Protein AF-C3KK74-F1 (afdb_monomer_lite)

Radius of gyration: 12.31 Å; chains: 1; bounding box: 31×18×31 Å

InterPro domains:
  IPR000504 RNA recognition motif domain [PF00076] (10-50)
  IPR012677 Nucleotide-binding alpha-beta plait domain superfamily [G3DSA:3.30.70.330] (3-56)
  IPR035979 RNA-binding domain superfamily [SSF54928] (9-52)

pLDDT: mean 79.01, std 11.35, range [48.16, 91.69]

Sequence (56 aa):
MTPFSDRYHLVKLLEKFGHVKQFDFLFHKSGPLEGQPRGYCFVNFNTREVHARFIV

Secondary structure (DSSP, 8-state):
--HHHHHHHHHHHHGGGS-EEEEEEEE--SSTTTTSEEEEEEEEESSTT-EEEEE-

Structure (mmCIF, N/CA/C/O backbone):
data_AF-C3KK74-F1
#
_entry.id   AF-C3KK74-F1
#
loop_
_atom_site.group_PDB
_atom_site.id
_atom_site.type_symbol
_atom_site.label_atom_id
_atom_site.label_alt_id
_atom_site.label_comp_id
_atom_site.label_asym_id
_atom_site.label_entity_id
_atom_site.label_seq_id
_atom_site.pdbx_PDB_ins_code
_atom_site.Cartn_x
_atom_site.Cartn_y
_atom_site.Cartn_z
_atom_site.occupancy
_atom_site.B_iso_or_equiv
_atom_site.auth_seq_id
_atom_site.auth_comp_id
_atom_site.auth_asym_id
_atom_site.auth_atom_id
_atom_site.pdbx_PDB_model_num
ATOM 1 N N . MET A 1 1 ? -0.126 8.500 -15.990 1.00 49.47 1 MET A N 1
ATOM 2 C CA . MET A 1 1 ? -0.647 8.805 -14.642 1.00 49.47 1 MET A CA 1
ATOM 3 C C . MET A 1 1 ? 0.554 8.914 -13.720 1.00 49.47 1 MET A C 1
ATOM 5 O O . MET A 1 1 ? 1.443 8.078 -13.805 1.00 49.47 1 MET A O 1
ATOM 9 N N . THR A 1 2 ? 0.704 10.030 -13.012 1.00 48.16 2 THR A N 1
ATOM 10 C CA . THR A 1 2 ? 1.873 10.289 -12.162 1.00 48.16 2 THR A CA 1
ATOM 11 C C . THR A 1 2 ? 1.739 9.510 -10.849 1.00 48.16 2 THR A C 1
ATOM 13 O O . THR A 1 2 ? 0.668 9.549 -10.246 1.00 48.16 2 THR A O 1
ATOM 16 N N . PRO A 1 3 ? 2.810 8.873 -10.336 1.00 56.09 3 PRO A N 1
ATOM 17 C CA . PRO A 1 3 ? 2.742 7.961 -9.183 1.00 56.09 3 PRO A CA 1
ATOM 18 C C . PRO A 1 3 ? 2.196 8.607 -7.895 1.00 56.09 3 PRO A C 1
ATOM 20 O O . PRO A 1 3 ? 1.691 7.918 -7.009 1.00 56.09 3 PRO A O 1
ATOM 23 N N . PHE A 1 4 ? 2.261 9.938 -7.790 1.00 55.41 4 PHE A N 1
ATOM 24 C CA . PHE A 1 4 ? 1.646 10.697 -6.698 1.00 55.41 4 PHE A CA 1
ATOM 25 C C . PHE A 1 4 ? 0.115 10.689 -6.738 1.00 55.41 4 PHE A C 1
ATOM 27 O O . PHE A 1 4 ? -0.522 10.626 -5.687 1.00 55.41 4 PHE A O 1
ATOM 34 N N . SER A 1 5 ? -0.473 10.743 -7.934 1.00 62.19 5 SER A N 1
ATOM 35 C CA . SER A 1 5 ? -1.924 10.748 -8.102 1.00 62.19 5 SER A CA 1
ATOM 36 C C . SER A 1 5 ? -2.507 9.376 -7.761 1.00 62.19 5 SER A C 1
ATOM 38 O O . SER A 1 5 ? -3.467 9.289 -6.999 1.00 62.19 5 SER A O 1
ATOM 40 N N . ASP A 1 6 ? -1.873 8.294 -8.221 1.00 72.56 6 ASP A N 1
ATOM 41 C CA . ASP A 1 6 ? -2.316 6.924 -7.941 1.00 72.56 6 ASP A CA 1
ATOM 42 C C . ASP A 1 6 ? -2.259 6.580 -6.446 1.00 72.56 6 ASP A C 1
ATOM 44 O O . ASP A 1 6 ? -3.218 6.031 -5.903 1.00 72.56 6 ASP A O 1
ATOM 48 N N . ARG A 1 7 ? -1.193 6.987 -5.735 1.00 75.75 7 ARG A N 1
ATOM 49 C CA . ARG A 1 7 ? -1.078 6.781 -4.279 1.00 75.75 7 ARG A CA 1
ATOM 50 C C . ARG A 1 7 ? -2.220 7.453 -3.513 1.00 75.75 7 ARG A C 1
ATOM 52 O O . ARG A 1 7 ? -2.807 6.825 -2.636 1.00 75.75 7 ARG A O 1
ATOM 59 N N . TYR A 1 8 ? -2.521 8.718 -3.813 1.00 81.62 8 TYR A N 1
ATOM 60 C CA . TYR A 1 8 ? -3.557 9.466 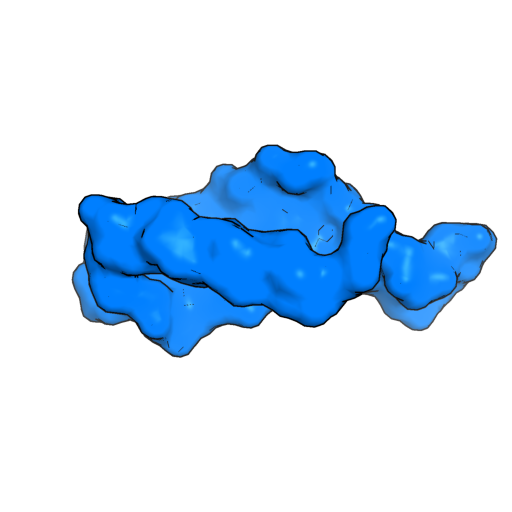-3.095 1.00 81.62 8 TYR A CA 1
ATOM 61 C C . TYR A 1 8 ? -4.945 8.847 -3.298 1.00 81.62 8 TYR A C 1
ATOM 63 O O . TYR A 1 8 ? -5.688 8.661 -2.333 1.00 81.62 8 TYR A O 1
ATOM 71 N N . HIS A 1 9 ? -5.274 8.469 -4.535 1.00 83.31 9 HIS A N 1
ATOM 72 C CA . HIS A 1 9 ? -6.548 7.818 -4.837 1.00 83.31 9 HIS A CA 1
ATOM 73 C C . HIS A 1 9 ? -6.680 6.454 -4.150 1.00 83.31 9 HIS A C 1
ATOM 75 O O . HIS A 1 9 ? -7.738 6.164 -3.590 1.00 83.31 9 HIS A O 1
ATOM 81 N N . LEU A 1 10 ? -5.612 5.648 -4.130 1.00 82.88 10 LEU A N 1
ATOM 82 C CA . LEU A 1 10 ? -5.593 4.357 -3.437 1.00 82.88 10 LEU A CA 1
ATOM 83 C C . LEU A 1 10 ? -5.806 4.515 -1.935 1.00 82.88 10 LEU A C 1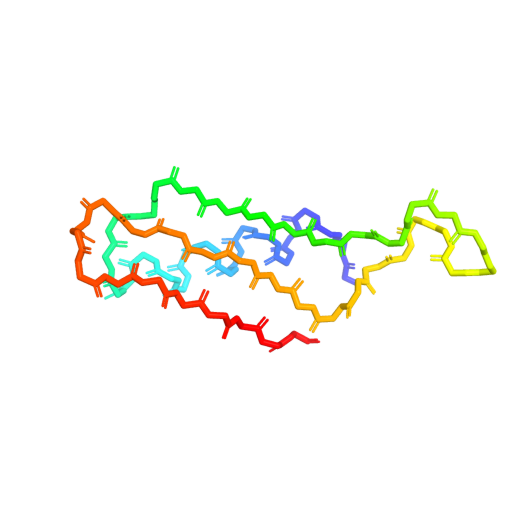
ATOM 85 O O . LEU A 1 10 ? -6.689 3.869 -1.383 1.00 82.88 10 LEU A O 1
ATOM 89 N N . VAL A 1 11 ? -5.054 5.399 -1.274 1.00 84.25 11 VAL A N 1
ATOM 90 C CA . VAL A 1 11 ? -5.212 5.633 0.172 1.00 84.25 11 VAL A CA 1
ATOM 91 C C . VAL A 1 11 ? -6.640 6.073 0.493 1.00 84.25 11 VAL A C 1
ATOM 93 O O . VAL A 1 11 ? -7.266 5.497 1.376 1.00 84.25 11 VAL A O 1
ATOM 96 N N . LYS A 1 12 ? -7.204 7.005 -0.281 1.00 86.94 12 LYS A N 1
ATOM 97 C CA . LYS A 1 12 ? -8.571 7.499 -0.073 1.00 86.94 12 LYS A CA 1
ATOM 98 C C . LYS A 1 12 ? -9.648 6.437 -0.321 1.00 86.94 12 LYS A C 1
ATOM 100 O O . LYS A 1 12 ? -10.690 6.439 0.330 1.00 86.94 12 LYS A O 1
ATOM 105 N N . LEU A 1 13 ? -9.415 5.513 -1.256 1.00 87.06 13 LEU A N 1
ATOM 106 C CA . LEU A 1 13 ? -10.274 4.342 -1.447 1.00 87.0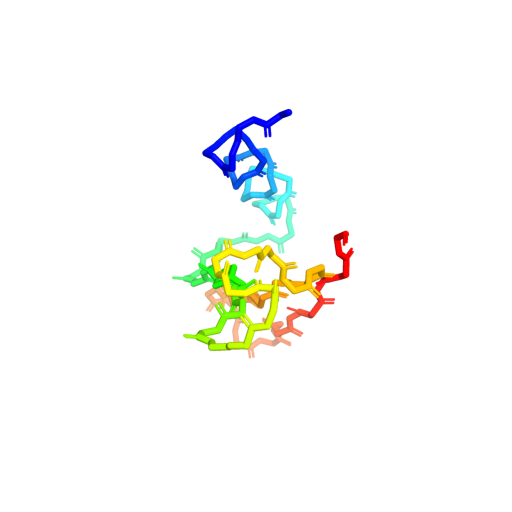6 13 LEU A CA 1
ATOM 107 C C . LEU A 1 13 ? -10.192 3.398 -0.240 1.00 87.06 13 LEU A C 1
ATOM 109 O O . LEU A 1 13 ? -11.216 2.874 0.196 1.00 87.06 13 LEU A O 1
ATOM 113 N N . LEU A 1 14 ? -8.988 3.207 0.298 1.00 85.00 14 LEU A N 1
ATOM 114 C CA . LEU A 1 14 ? -8.709 2.307 1.413 1.00 85.00 14 LEU A CA 1
ATOM 115 C C . LEU A 1 14 ? -9.243 2.821 2.749 1.00 85.00 14 LEU A C 1
ATOM 117 O O . LEU A 1 14 ? -9.661 2.009 3.568 1.00 85.00 14 LEU A O 1
ATOM 121 N N . GLU A 1 15 ? -9.320 4.138 2.946 1.00 84.81 15 GLU A N 1
ATOM 122 C CA . GLU A 1 15 ? -9.933 4.748 4.136 1.00 84.81 15 GLU A CA 1
ATOM 123 C C . GLU A 1 15 ? -11.388 4.300 4.360 1.00 84.81 15 GLU A C 1
ATOM 125 O O . GLU A 1 15 ? -11.854 4.267 5.498 1.00 84.81 15 GLU A O 1
ATOM 130 N N . LYS A 1 16 ? -12.095 3.863 3.306 1.00 85.06 16 LYS A N 1
ATOM 131 C CA . LYS A 1 16 ? -13.438 3.267 3.425 1.00 85.06 16 LYS A CA 1
ATOM 132 C C . LYS A 1 16 ? -13.455 1.957 4.220 1.00 85.06 16 LYS A C 1
ATOM 134 O O . LYS A 1 16 ? -14.497 1.595 4.754 1.00 85.06 16 LYS A O 1
ATOM 139 N N . PHE A 1 17 ? -12.330 1.246 4.276 1.00 82.81 17 PHE A N 1
ATOM 140 C CA . PHE A 1 17 ? -12.182 -0.025 4.989 1.00 82.81 17 PHE A CA 1
ATOM 141 C C . PHE A 1 17 ? -11.589 0.151 6.396 1.00 82.81 17 PHE A C 1
ATOM 143 O O . PHE A 1 17 ? -11.538 -0.809 7.161 1.00 82.81 17 PHE A O 1
ATOM 150 N N . GLY A 1 18 ? -11.161 1.366 6.754 1.00 85.25 18 GLY A N 1
ATOM 151 C CA . GLY A 1 18 ? -10.619 1.697 8.068 1.00 85.25 18 GLY A CA 1
ATOM 152 C C . GLY A 1 18 ? -9.473 2.706 8.007 1.00 85.25 18 GLY A C 1
ATOM 153 O O . GLY A 1 18 ? -8.977 3.060 6.941 1.00 85.25 18 GLY A O 1
ATOM 154 N N . HIS A 1 19 ? -9.012 3.155 9.177 1.00 85.62 19 HIS A N 1
ATOM 155 C CA . HIS A 1 19 ? -7.891 4.092 9.266 1.00 85.62 19 HIS A CA 1
ATOM 156 C C . HIS A 1 1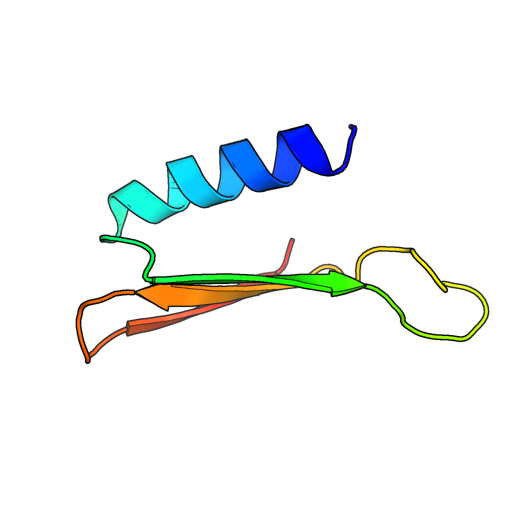9 ? -6.578 3.418 8.846 1.00 85.62 19 HIS A C 1
ATOM 158 O O . HIS A 1 19 ? -6.112 2.486 9.513 1.00 85.62 19 HIS A O 1
ATOM 164 N N . VAL A 1 20 ? -5.976 3.898 7.756 1.00 86.69 20 VAL A N 1
ATOM 165 C CA . VAL A 1 20 ? -4.702 3.394 7.231 1.00 86.69 20 VAL A CA 1
ATOM 166 C C . VAL A 1 20 ? -3.564 3.830 8.156 1.00 86.69 20 VAL A C 1
ATOM 168 O O . VAL A 1 20 ? -3.289 5.014 8.320 1.00 86.69 20 VAL A O 1
ATOM 171 N N . LYS A 1 21 ? -2.883 2.858 8.762 1.00 87.06 21 LYS A N 1
ATOM 172 C CA . LYS A 1 21 ? -1.682 3.060 9.580 1.00 87.06 21 LYS A CA 1
ATOM 173 C C . LYS A 1 21 ? -0.437 3.231 8.718 1.00 87.06 21 LYS A C 1
ATOM 175 O O . LYS A 1 21 ? 0.438 4.031 9.033 1.00 87.06 21 LYS A O 1
ATOM 180 N N . GLN A 1 22 ? -0.333 2.413 7.673 1.00 85.50 22 GLN A N 1
ATOM 181 C CA . GLN A 1 22 ? 0.850 2.320 6.828 1.00 85.50 22 GLN A CA 1
ATOM 182 C C . GLN A 1 22 ? 0.449 1.911 5.410 1.00 85.50 22 GLN A C 1
ATOM 184 O O . GLN A 1 22 ? -0.396 1.032 5.232 1.00 85.50 22 GLN A O 1
ATOM 189 N N . PHE A 1 23 ? 1.067 2.557 4.420 1.00 86.75 23 PHE A N 1
ATOM 190 C CA . PHE A 1 23 ? 0.856 2.303 2.998 1.00 86.75 23 PHE A CA 1
ATOM 191 C C . PHE A 1 23 ? 2.207 2.259 2.278 1.00 86.75 23 PHE A C 1
ATOM 193 O O . PHE A 1 23 ? 2.874 3.289 2.120 1.00 86.75 23 PHE A O 1
ATOM 200 N N . ASP A 1 24 ? 2.580 1.075 1.801 1.00 86.75 24 ASP A N 1
ATOM 201 C CA . ASP A 1 24 ? 3.851 0.829 1.126 1.00 86.75 24 ASP A CA 1
ATOM 202 C C . ASP A 1 24 ? 3.620 0.453 -0.335 1.00 86.75 24 ASP A C 1
ATOM 204 O O . ASP A 1 24 ? 3.075 -0.604 -0.657 1.00 86.75 24 ASP A O 1
ATOM 208 N N . PHE A 1 25 ? 4.070 1.333 -1.230 1.00 84.38 25 PHE A N 1
ATOM 209 C CA . PHE A 1 25 ? 4.081 1.085 -2.667 1.00 84.38 25 PHE A CA 1
ATOM 210 C C . PHE A 1 25 ? 5.452 0.554 -3.068 1.00 84.38 25 PHE A C 1
ATOM 212 O O . PHE A 1 25 ? 6.467 1.201 -2.794 1.00 84.38 25 PHE A O 1
ATOM 219 N N . LEU A 1 26 ? 5.495 -0.624 -3.690 1.00 85.00 26 LEU A N 1
ATOM 220 C CA . LEU A 1 26 ? 6.763 -1.267 -3.996 1.00 85.00 26 LEU A CA 1
ATOM 221 C C . LEU A 1 26 ? 7.258 -0.884 -5.378 1.00 85.00 26 LEU A C 1
ATOM 223 O O . LEU A 1 26 ? 6.538 -0.985 -6.368 1.00 85.00 26 LEU A O 1
ATOM 227 N N . PHE A 1 27 ? 8.542 -0.554 -5.426 1.00 86.00 27 PHE A N 1
ATOM 228 C CA . PHE A 1 27 ? 9.283 -0.327 -6.652 1.00 86.00 27 PHE A CA 1
ATOM 229 C C . PHE A 1 27 ? 10.385 -1.375 -6.790 1.00 86.00 27 PHE A C 1
ATOM 231 O O . PHE A 1 27 ? 10.886 -1.941 -5.807 1.00 86.00 27 PHE A O 1
ATOM 238 N N . HIS A 1 28 ? 10.757 -1.671 -8.027 1.00 85.44 28 HIS A N 1
ATOM 239 C CA . HIS A 1 28 ? 11.958 -2.440 -8.307 1.00 85.44 28 HIS A CA 1
ATOM 240 C C . HIS A 1 28 ? 13.179 -1.630 -7.856 1.00 85.44 28 HIS A C 1
ATOM 242 O O . HIS A 1 28 ? 13.398 -0.517 -8.323 1.00 85.44 28 HIS A O 1
ATOM 248 N N . LYS A 1 29 ? 13.959 -2.184 -6.918 1.00 87.12 29 LYS A N 1
ATOM 249 C CA . LYS A 1 29 ? 15.151 -1.516 -6.371 1.00 87.12 29 LYS A CA 1
ATOM 250 C C . LYS A 1 29 ? 16.370 -1.592 -7.293 1.00 87.12 29 LYS A C 1
ATOM 252 O O . LYS A 1 29 ? 17.280 -0.801 -7.111 1.00 87.12 29 LYS A O 1
ATOM 257 N N . SER A 1 30 ? 16.406 -2.583 -8.190 1.00 87.94 30 SER A N 1
ATOM 258 C CA . SER A 1 30 ? 17.515 -2.844 -9.116 1.00 87.94 30 SER A CA 1
ATOM 259 C C . SER A 1 30 ? 17.048 -3.677 -10.313 1.00 87.94 30 SER A C 1
ATOM 261 O O . SER A 1 30 ? 16.029 -4.372 -10.224 1.00 87.94 30 SER A O 1
ATOM 263 N N . GLY A 1 31 ? 17.816 -3.642 -11.406 1.00 89.81 31 GLY A N 1
ATOM 264 C CA . GLY A 1 31 ? 17.567 -4.405 -12.636 1.00 89.81 31 GLY A CA 1
ATOM 265 C C . GLY A 1 31 ? 16.905 -3.579 -13.751 1.00 89.81 31 GLY A C 1
ATOM 266 O O . GLY A 1 31 ? 16.731 -2.376 -13.603 1.00 89.81 31 GLY A O 1
ATOM 267 N N . PRO A 1 32 ? 16.502 -4.200 -14.874 1.00 91.69 32 PRO A N 1
ATOM 268 C CA . PRO A 1 32 ? 15.993 -3.486 -16.057 1.00 91.69 32 PRO A CA 1
ATOM 269 C C . PRO A 1 32 ? 14.684 -2.718 -15.818 1.00 91.69 32 PRO A C 1
ATOM 271 O O . PRO A 1 32 ? 14.326 -1.843 -16.597 1.00 91.69 32 PRO A O 1
ATOM 274 N N . LEU A 1 33 ? 13.973 -3.049 -14.739 1.00 87.56 33 LEU A N 1
ATOM 275 C CA . LEU A 1 33 ? 12.748 -2.376 -14.317 1.00 87.56 33 LEU A CA 1
ATOM 276 C C . LEU A 1 33 ? 12.981 -1.459 -13.107 1.00 87.56 33 LEU A C 1
ATOM 278 O O . LEU A 1 33 ? 12.011 -1.068 -12.473 1.00 87.56 33 LEU A O 1
ATOM 282 N N . GLU A 1 34 ? 14.229 -1.148 -12.737 1.00 90.38 34 GLU A N 1
ATOM 283 C CA . GLU A 1 34 ? 14.545 -0.273 -11.599 1.00 90.38 34 GLU A CA 1
ATOM 284 C C . GLU A 1 34 ? 13.728 1.029 -11.635 1.00 90.38 34 GLU A C 1
ATOM 286 O O . GLU A 1 34 ? 13.542 1.649 -12.681 1.00 90.38 34 GLU A O 1
ATOM 291 N N . GLY A 1 35 ? 13.172 1.405 -10.482 1.00 84.69 35 GLY A N 1
ATOM 292 C CA . GLY A 1 35 ? 12.299 2.571 -10.349 1.00 84.69 35 GLY A CA 1
ATOM 293 C C . GLY A 1 35 ? 10.870 2.366 -10.863 1.00 84.69 35 GLY A C 1
ATOM 294 O O . GLY A 1 35 ? 10.004 3.184 -10.555 1.00 84.69 35 GLY A O 1
ATOM 295 N N . GLN A 1 36 ? 10.574 1.271 -11.572 1.00 85.31 36 GLN A N 1
ATOM 296 C CA . GLN A 1 36 ? 9.209 0.933 -11.976 1.00 85.31 36 GLN A CA 1
ATOM 297 C C . GLN A 1 36 ? 8.428 0.299 -10.815 1.00 85.31 36 GLN A C 1
ATOM 299 O O . GLN A 1 36 ? 9.012 -0.368 -9.948 1.00 85.31 36 GLN A O 1
ATOM 304 N N . PRO A 1 37 ? 7.102 0.501 -10.761 1.00 87.00 37 PRO A N 1
ATOM 305 C CA . PRO A 1 37 ? 6.264 -0.091 -9.729 1.00 87.00 37 PRO A CA 1
ATOM 306 C C . PRO A 1 37 ? 6.124 -1.607 -9.913 1.00 87.00 37 PRO A C 1
ATOM 308 O O . PRO A 1 37 ? 6.017 -2.102 -11.030 1.00 87.00 37 PRO A O 1
ATOM 311 N N . ARG A 1 38 ? 6.078 -2.356 -8.806 1.00 85.62 38 ARG A N 1
ATOM 312 C CA . ARG A 1 38 ? 5.938 -3.825 -8.812 1.00 85.62 38 ARG A CA 1
ATOM 313 C C . ARG A 1 38 ? 4.517 -4.334 -9.100 1.00 85.62 38 ARG A C 1
ATOM 315 O O . ARG A 1 38 ? 4.319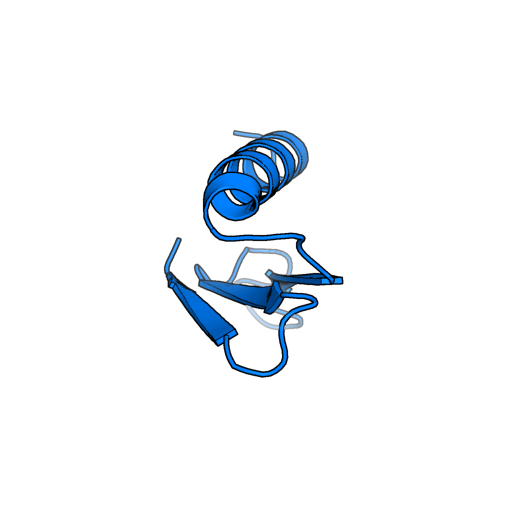 -5.545 -9.124 1.00 85.62 38 ARG A O 1
ATOM 322 N N . GLY A 1 39 ? 3.529 -3.448 -9.240 1.00 82.06 39 GLY A N 1
ATOM 323 C CA . GLY A 1 39 ? 2.121 -3.829 -9.433 1.00 82.06 39 GLY A CA 1
ATOM 324 C C . GLY A 1 39 ? 1.434 -4.368 -8.172 1.00 82.06 39 GLY A C 1
ATOM 325 O O . GLY A 1 39 ? 0.462 -5.107 -8.248 1.00 82.06 39 GLY A O 1
ATOM 326 N N . TYR A 1 40 ? 1.956 -4.070 -6.979 1.00 82.38 40 TYR A N 1
ATOM 327 C CA . TYR A 1 40 ? 1.255 -4.350 -5.723 1.00 82.38 40 TYR A CA 1
ATOM 328 C C . TYR A 1 40 ? 1.687 -3.390 -4.613 1.00 82.38 40 TYR A C 1
ATOM 330 O O . TYR A 1 40 ? 2.800 -2.852 -4.621 1.00 82.38 40 TYR A O 1
ATOM 338 N N . CYS A 1 41 ? 0.805 -3.208 -3.634 1.00 86.31 41 CYS A N 1
ATOM 339 C CA . CYS A 1 41 ? 1.066 -2.440 -2.423 1.00 86.31 41 CYS A CA 1
ATOM 340 C C . CYS A 1 41 ? 0.634 -3.205 -1.165 1.00 86.31 41 CYS A C 1
ATOM 342 O O . CYS A 1 41 ? -0.195 -4.124 -1.213 1.00 86.31 41 CYS A O 1
ATOM 344 N N . PHE A 1 42 ? 1.227 -2.827 -0.033 1.00 86.25 42 PHE A N 1
ATOM 345 C CA . PHE A 1 42 ? 0.838 -3.320 1.287 1.00 86.25 42 PHE A CA 1
ATOM 346 C C . PHE A 1 42 ? 0.170 -2.218 2.092 1.00 86.25 42 PHE A C 1
ATOM 348 O O . PHE A 1 42 ? 0.597 -1.061 2.065 1.00 86.25 42 PHE A O 1
ATOM 355 N N . VAL A 1 43 ? -0.877 -2.610 2.810 1.00 87.19 43 VAL A N 1
ATOM 356 C CA . VAL A 1 43 ? -1.705 -1.720 3.613 1.00 87.19 43 VAL A CA 1
ATOM 357 C C . VAL A 1 43 ? -1.922 -2.342 4.979 1.00 87.19 43 VAL A C 1
ATOM 359 O O . VAL A 1 43 ? -2.449 -3.453 5.084 1.00 87.19 43 VAL A O 1
ATOM 362 N N . ASN A 1 44 ? -1.581 -1.579 6.014 1.00 85.75 44 ASN A N 1
ATOM 363 C CA . ASN A 1 44 ? -1.921 -1.904 7.392 1.00 85.75 44 ASN A CA 1
ATOM 364 C C . ASN A 1 44 ? -2.937 -0.908 7.915 1.00 85.75 44 ASN A C 1
ATOM 366 O O . ASN A 1 44 ? -2.728 0.301 7.811 1.00 85.75 44 ASN A O 1
ATOM 370 N N . PHE A 1 45 ? -3.992 -1.414 8.542 1.00 86.62 45 PHE A N 1
ATOM 371 C CA . PHE A 1 45 ? -4.982 -0.600 9.236 1.00 86.62 45 PHE A CA 1
ATOM 372 C C . PHE A 1 45 ? -4.670 -0.518 10.740 1.00 86.62 45 PHE A C 1
ATOM 374 O O . PHE A 1 45 ? -3.939 -1.347 11.287 1.00 86.62 45 PHE A O 1
ATOM 381 N N . ASN A 1 46 ? -5.199 0.498 11.430 1.00 79.88 46 ASN A N 1
ATOM 382 C CA . ASN A 1 46 ? -5.028 0.646 12.885 1.00 79.88 46 ASN A CA 1
ATOM 383 C C . ASN A 1 46 ? -5.751 -0.450 13.688 1.00 79.88 46 ASN A C 1
ATOM 385 O O . ASN A 1 46 ? -5.377 -0.732 14.827 1.00 79.88 46 ASN A O 1
ATOM 389 N N . THR A 1 47 ? -6.780 -1.066 13.115 1.00 76.44 47 THR A N 1
ATOM 390 C CA . THR A 1 47 ? -7.487 -2.205 13.701 1.00 76.44 47 THR A CA 1
ATOM 391 C C . THR A 1 47 ? -6.637 -3.465 13.559 1.00 76.44 47 THR A C 1
ATOM 393 O O . THR A 1 47 ? -6.239 -3.822 12.452 1.00 76.44 47 THR A O 1
ATOM 396 N N . ARG A 1 48 ? -6.364 -4.149 14.682 1.00 60.03 48 ARG A N 1
ATOM 397 C CA . ARG A 1 48 ? -5.448 -5.307 14.766 1.00 60.03 48 ARG A CA 1
ATOM 398 C C . ARG A 1 48 ? -5.773 -6.464 13.809 1.00 60.03 48 ARG A C 1
ATOM 400 O O . ARG A 1 48 ? -4.897 -7.282 13.568 1.00 60.03 48 ARG A O 1
ATOM 407 N N . GLU A 1 49 ? -6.990 -6.536 13.282 1.00 60.75 49 GLU A N 1
ATOM 408 C CA . GLU A 1 49 ? -7.474 -7.686 12.512 1.00 60.75 49 GLU A CA 1
ATOM 409 C C . GLU A 1 49 ? -7.173 -7.649 11.007 1.00 60.75 49 GLU A C 1
ATOM 411 O O . GLU A 1 49 ? -7.278 -8.689 10.365 1.00 60.75 49 GLU A O 1
ATOM 416 N N . VAL A 1 50 ? -6.775 -6.512 10.416 1.00 57.06 50 VAL A N 1
ATOM 417 C CA . VAL A 1 50 ? -6.730 -6.401 8.943 1.00 57.06 50 VAL A CA 1
ATOM 418 C C . VAL A 1 50 ? -5.338 -6.021 8.424 1.00 57.06 50 VAL A C 1
ATOM 420 O O . VAL A 1 50 ? -4.887 -4.881 8.546 1.00 57.06 50 VAL A O 1
ATOM 423 N N . HIS A 1 51 ? -4.668 -6.990 7.797 1.00 62.94 51 HIS A N 1
ATOM 424 C CA . HIS A 1 51 ? -3.586 -6.774 6.829 1.00 62.94 51 HIS A CA 1
ATOM 425 C C . HIS A 1 51 ? -4.100 -7.167 5.448 1.00 62.94 51 HIS A C 1
ATOM 427 O O . HIS A 1 51 ? -4.577 -8.286 5.264 1.00 62.94 51 HIS A O 1
ATOM 433 N N . ALA A 1 52 ? -3.991 -6.263 4.478 1.00 67.25 52 ALA A N 1
ATOM 434 C CA . ALA A 1 52 ? -4.477 -6.501 3.125 1.00 67.25 52 ALA A CA 1
ATOM 435 C C . ALA A 1 52 ? -3.363 -6.281 2.092 1.00 67.25 52 ALA A C 1
ATOM 437 O O . ALA A 1 52 ? -2.589 -5.322 2.168 1.00 67.25 52 ALA A O 1
ATOM 438 N N . ARG A 1 53 ? -3.289 -7.192 1.116 1.00 73.12 53 ARG A N 1
ATOM 439 C CA . ARG A 1 53 ? -2.417 -7.092 -0.060 1.00 73.12 53 ARG A CA 1
ATOM 440 C C . ARG A 1 53 ? -3.272 -6.704 -1.258 1.00 73.12 53 ARG A C 1
ATOM 442 O O . ARG A 1 53 ? -4.207 -7.427 -1.589 1.00 73.12 53 ARG A O 1
ATOM 449 N N . PHE A 1 54 ? -2.909 -5.617 -1.928 1.00 72.44 54 PHE A N 1
ATOM 450 C CA . PHE A 1 54 ? -3.587 -5.169 -3.142 1.00 72.44 54 PHE A CA 1
ATOM 451 C C . PHE A 1 54 ? -2.657 -5.328 -4.340 1.00 72.44 54 PHE A C 1
ATOM 453 O O . PHE A 1 54 ? -1.475 -4.994 -4.256 1.00 72.44 54 PHE A O 1
ATOM 460 N N . ILE A 1 55 ? -3.192 -5.865 -5.434 1.00 72.31 55 ILE A N 1
ATOM 461 C CA . ILE A 1 55 ? -2.521 -5.964 -6.733 1.00 72.31 55 ILE A CA 1
ATOM 462 C C . ILE A 1 55 ? -3.049 -4.795 -7.569 1.00 72.31 55 ILE A C 1
ATOM 464 O O . ILE A 1 55 ? -4.264 -4.595 -7.614 1.00 72.31 55 ILE A O 1
ATOM 468 N N . VAL A 1 56 ? -2.143 -3.998 -8.132 1.00 60.78 56 VAL A N 1
ATOM 469 C CA . VAL A 1 56 ? -2.420 -2.754 -8.871 1.00 60.78 56 VAL A CA 1
ATOM 470 C C . VAL A 1 56 ? -2.079 -2.942 -10.337 1.00 60.78 56 VAL A C 1
ATOM 472 O O . VAL A 1 56 ? -1.006 -3.533 -10.596 1.00 60.78 56 VAL A O 1
#

Organism: Anoplopoma fimbria (NCBI:txid229290)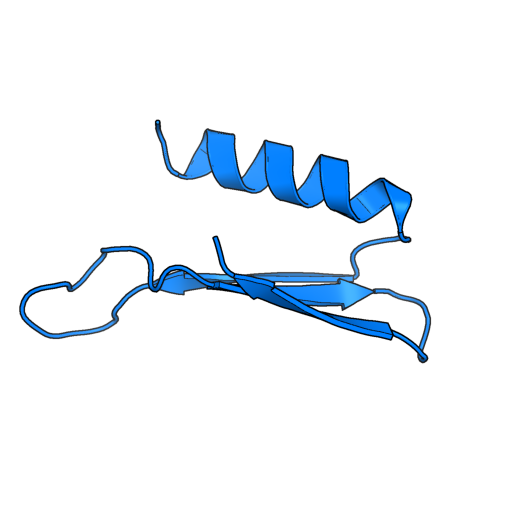

Foldseek 3Di:
DDPVVVVVVVLVVCCVVAAWPDKAFDADCDDPRGPPTPQKIWTDHPPPPDTDIDGD